Protein AF-A0A838HXJ4-F1 (afdb_monomer)

Solvent-accessible surface area (backbone atoms only — not comparable to full-atom values): 2896 Å² total; per-residue (Å²): 138,86,84,58,66,45,80,40,70,52,98,91,38,83,72,47,72,48,39,59,64,58,56,52,48,54,53,49,56,53,52,51,54,54,50,48,57,53,48,50,65,71,68,63,79,124

Structure (mmCIF, N/CA/C/O backbone):
data_AF-A0A838HXJ4-F1
#
_entry.id   AF-A0A838HXJ4-F1
#
loop_
_atom_site.group_PDB
_atom_site.id
_atom_site.type_symbol
_atom_site.label_atom_id
_atom_site.label_alt_id
_atom_site.label_comp_id
_atom_site.label_asym_id
_atom_site.label_entity_id
_atom_site.label_seq_id
_atom_site.pdbx_PDB_ins_code
_atom_site.Cartn_x
_atom_site.Cartn_y
_atom_site.Cartn_z
_atom_site.occupancy
_atom_site.B_iso_or_equiv
_atom_site.auth_seq_id
_atom_site.auth_comp_id
_atom_site.auth_asym_id
_atom_site.auth_atom_id
_atom_site.pdbx_PDB_model_num
ATOM 1 N N . ARG A 1 1 ? 16.023 -19.925 3.435 1.00 79.62 1 ARG A N 1
ATOM 2 C CA . ARG A 1 1 ? 16.457 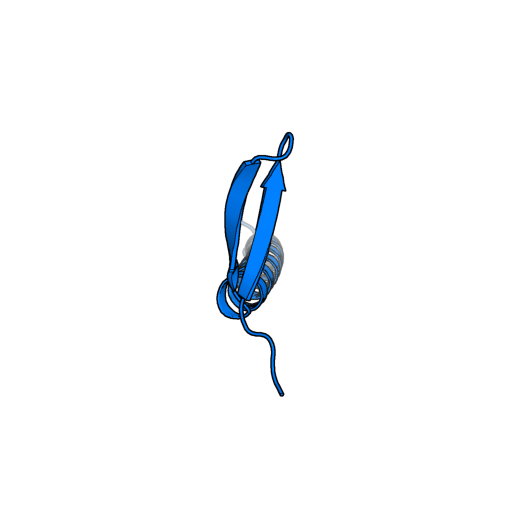-18.631 2.841 1.00 79.62 1 ARG A CA 1
ATOM 3 C C . ARG A 1 1 ? 15.239 -17.706 2.825 1.00 79.62 1 ARG A C 1
ATOM 5 O O . ARG A 1 1 ? 14.201 -18.169 2.383 1.00 79.62 1 ARG A O 1
ATOM 12 N N . ARG A 1 2 ? 15.304 -16.487 3.384 1.00 86.25 2 ARG A N 1
ATOM 13 C CA . ARG A 1 2 ? 14.155 -15.553 3.445 1.00 86.25 2 ARG A CA 1
ATO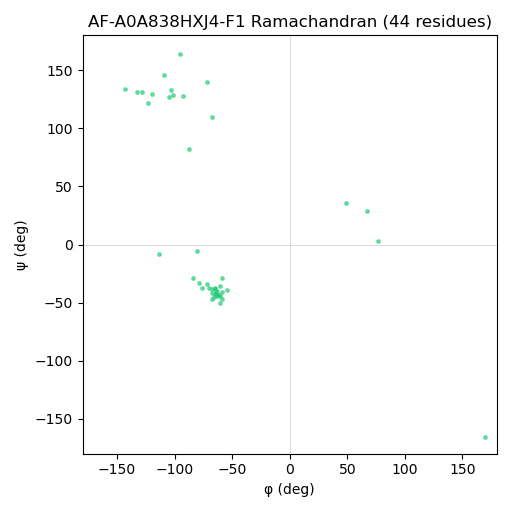M 14 C C . ARG A 1 2 ? 14.316 -14.456 2.394 1.00 86.25 2 ARG A C 1
ATOM 16 O O . ARG A 1 2 ? 15.397 -13.879 2.305 1.00 86.25 2 ARG A O 1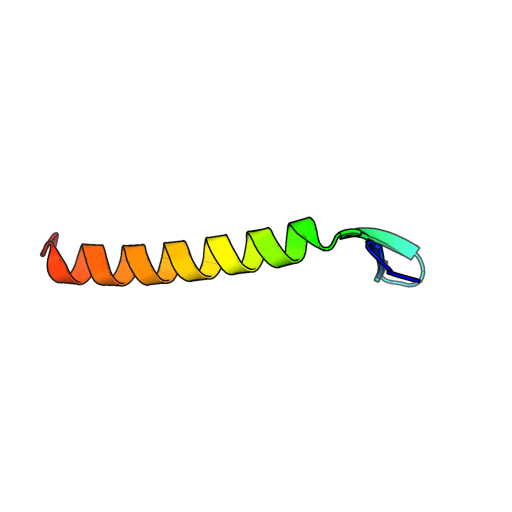
ATOM 23 N N . ILE A 1 3 ? 13.262 -14.174 1.637 1.00 85.19 3 ILE A N 1
ATOM 24 C CA . ILE A 1 3 ? 13.194 -13.043 0.704 1.00 85.19 3 ILE A CA 1
ATOM 25 C C . ILE A 1 3 ? 12.574 -11.872 1.472 1.00 85.19 3 ILE A C 1
ATOM 27 O O . ILE A 1 3 ? 11.556 -12.053 2.131 1.00 85.19 3 ILE A O 1
ATOM 31 N N . ARG A 1 4 ? 13.227 -10.706 1.465 1.00 91.75 4 ARG A N 1
ATOM 32 C CA . ARG A 1 4 ? 12.775 -9.505 2.202 1.00 91.75 4 ARG A CA 1
ATOM 33 C C . ARG A 1 4 ? 12.365 -8.352 1.295 1.00 91.75 4 ARG A C 1
ATOM 35 O O . ARG A 1 4 ? 11.877 -7.352 1.802 1.00 91.75 4 ARG A O 1
ATOM 42 N N . HIS A 1 5 ? 12.615 -8.500 0.001 1.00 95.12 5 HIS A N 1
ATOM 43 C CA . HIS A 1 5 ? 12.466 -7.470 -1.010 1.00 95.12 5 HIS A CA 1
ATOM 44 C C . HIS A 1 5 ? 11.938 -8.123 -2.281 1.00 95.12 5 HIS A C 1
ATOM 46 O O . HIS A 1 5 ? 12.442 -9.179 -2.677 1.00 95.12 5 HIS A O 1
ATOM 52 N N . VAL A 1 6 ? 10.938 -7.502 -2.891 1.00 94.88 6 VAL A N 1
ATOM 53 C CA . VAL A 1 6 ? 10.292 -7.942 -4.125 1.00 94.88 6 VAL A CA 1
ATOM 54 C C . VAL A 1 6 ? 10.397 -6.796 -5.135 1.00 94.88 6 VAL A C 1
ATOM 56 O O . VAL A 1 6 ? 9.956 -5.691 -4.820 1.00 94.88 6 VAL A O 1
ATOM 59 N N . PRO A 1 7 ? 11.011 -7.005 -6.312 1.00 96.44 7 PRO A N 1
ATOM 60 C CA . PRO A 1 7 ? 11.069 -5.976 -7.343 1.00 96.44 7 PRO A CA 1
ATOM 61 C C . PRO A 1 7 ? 9.691 -5.781 -7.986 1.00 96.44 7 PRO A C 1
ATOM 63 O O . PRO A 1 7 ? 8.990 -6.752 -8.266 1.00 96.44 7 PRO A O 1
ATOM 66 N N . VAL A 1 8 ? 9.336 -4.526 -8.249 1.00 96.75 8 VAL A N 1
ATOM 67 C CA . VAL A 1 8 ? 8.139 -4.131 -8.999 1.00 96.75 8 VAL A CA 1
ATOM 68 C C . VAL A 1 8 ? 8.582 -3.687 -10.383 1.00 96.75 8 VAL A C 1
ATOM 70 O O . VAL A 1 8 ? 9.479 -2.852 -10.510 1.00 96.75 8 VAL A O 1
ATOM 73 N N . VAL A 1 9 ? 7.979 -4.271 -11.414 1.00 97.75 9 VAL A N 1
ATOM 74 C CA . VAL A 1 9 ? 8.298 -3.996 -12.817 1.00 97.75 9 VAL A CA 1
ATOM 75 C C . VAL A 1 9 ? 7.049 -3.455 -13.499 1.00 97.75 9 VAL A C 1
ATOM 77 O O . VAL A 1 9 ? 5.991 -4.072 -13.405 1.00 97.75 9 VAL A O 1
ATOM 80 N N . GLU A 1 10 ? 7.195 -2.334 -14.198 1.00 97.75 10 GLU A N 1
ATOM 81 C CA . GLU A 1 10 ? 6.151 -1.688 -14.994 1.00 97.75 10 GLU A CA 1
ATOM 82 C C . GLU A 1 10 ? 6.702 -1.440 -16.402 1.00 97.75 10 GLU A C 1
ATOM 84 O O . GLU A 1 10 ? 7.843 -1.004 -16.562 1.00 97.75 10 GLU A O 1
ATOM 89 N N . ASP A 1 11 ? 5.946 -1.827 -17.432 1.00 96.44 11 ASP A N 1
ATOM 90 C CA . ASP A 1 11 ? 6.358 -1.745 -18.843 1.00 96.44 11 ASP A CA 1
ATOM 91 C C . ASP A 1 11 ? 7.752 -2.329 -19.139 1.00 96.44 11 ASP A C 1
ATOM 93 O O . ASP A 1 11 ? 8.518 -1.816 -19.955 1.00 96.44 11 ASP A O 1
ATOM 97 N N . GLY A 1 12 ? 8.113 -3.410 -18.443 1.00 96.25 12 GLY A N 1
ATOM 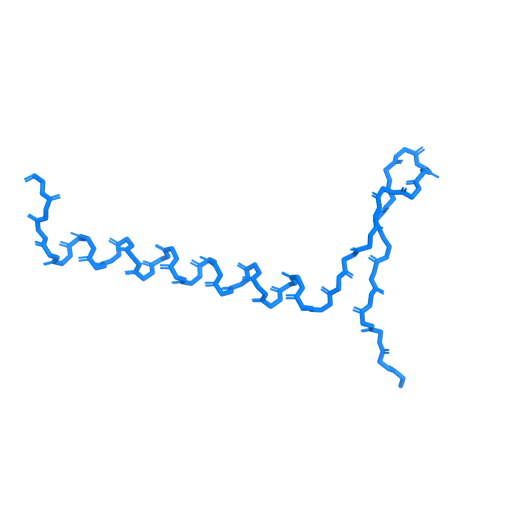98 C CA . GLY A 1 12 ? 9.415 -4.069 -18.588 1.00 96.25 12 GLY A CA 1
ATOM 99 C C . GLY A 1 12 ? 10.587 -3.349 -17.911 1.00 96.25 12 GLY A C 1
ATOM 100 O O . GLY A 1 12 ? 11.715 -3.833 -17.994 1.00 96.25 12 GLY A O 1
ATOM 101 N N . HIS A 1 13 ? 10.339 -2.245 -17.205 1.00 95.94 13 HIS A N 1
ATOM 102 C CA . HIS A 1 13 ? 11.341 -1.478 -16.470 1.00 95.94 13 HIS A CA 1
ATOM 103 C C . HIS A 1 13 ? 11.160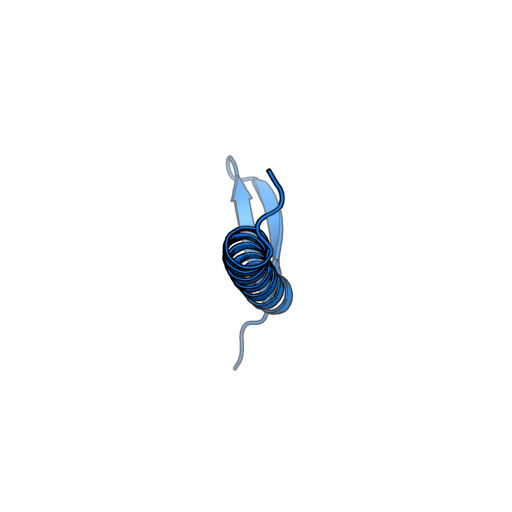 -1.648 -14.959 1.00 95.94 13 HIS A C 1
ATOM 105 O O . HIS A 1 13 ? 10.047 -1.791 -14.457 1.00 95.94 13 HIS A O 1
ATOM 111 N N . LEU A 1 14 ? 12.265 -1.639 -14.208 1.00 97.06 14 LEU A N 1
ATOM 112 C CA . LEU A 1 14 ? 12.211 -1.678 -12.747 1.00 97.06 14 LEU A CA 1
ATOM 113 C C . LEU A 1 14 ? 11.602 -0.369 -12.224 1.00 97.06 14 LEU A C 1
ATOM 115 O O . LEU A 1 14 ? 12.255 0.671 -12.266 1.00 97.06 14 LEU A O 1
ATOM 119 N N . ALA A 1 15 ? 10.383 -0.448 -11.699 1.00 97.44 15 ALA A N 1
ATOM 120 C CA . ALA A 1 15 ? 9.675 0.674 -11.091 1.00 97.44 15 ALA A CA 1
ATOM 121 C C . ALA A 1 15 ? 10.082 0.882 -9.622 1.00 97.44 15 ALA A C 1
ATOM 123 O O . ALA A 1 15 ? 10.072 2.005 -9.123 1.00 97.44 15 ALA A O 1
ATOM 124 N N . GLY A 1 16 ? 10.480 -0.186 -8.919 1.00 96.88 16 GLY A N 1
ATOM 125 C CA . GLY A 1 16 ? 10.930 -0.081 -7.531 1.00 96.88 16 GLY A CA 1
ATOM 126 C C . GLY A 1 16 ? 11.095 -1.418 -6.817 1.00 96.88 16 GLY A C 1
ATOM 127 O O . GLY A 1 16 ? 11.122 -2.482 -7.434 1.00 96.88 16 GLY A O 1
ATOM 128 N N . ILE A 1 17 ? 11.219 -1.360 -5.490 1.00 97.19 17 ILE A N 1
ATOM 129 C CA . ILE A 1 17 ? 11.334 -2.527 -4.611 1.00 97.19 17 ILE A CA 1
ATOM 130 C C . ILE A 1 17 ? 10.368 -2.354 -3.443 1.00 97.19 17 ILE A C 1
ATOM 132 O O . ILE A 1 17 ? 10.390 -1.325 -2.778 1.00 97.19 17 ILE A O 1
ATOM 136 N N . VAL A 1 18 ? 9.584 -3.392 -3.161 1.00 96.44 18 VAL A N 1
ATOM 137 C CA . VAL A 1 18 ? 8.741 -3.487 -1.966 1.00 96.44 18 VAL A CA 1
ATOM 138 C C . VAL A 1 18 ? 9.426 -4.391 -0.952 1.00 96.44 18 VAL A C 1
ATOM 140 O O . VAL A 1 18 ? 9.835 -5.510 -1.274 1.00 96.44 18 VAL A O 1
ATOM 143 N N . SER A 1 19 ? 9.563 -3.920 0.280 1.00 96.19 19 SER A N 1
ATOM 144 C CA . SER A 1 19 ? 10.087 -4.694 1.397 1.00 96.19 19 SER A CA 1
ATOM 145 C C . SER A 1 19 ? 8.971 -5.337 2.223 1.00 96.19 19 SER A C 1
ATOM 147 O O . SER A 1 19 ? 7.811 -4.933 2.184 1.00 96.19 19 SER A O 1
ATOM 149 N N . ILE A 1 20 ? 9.333 -6.319 3.053 1.00 93.56 20 ILE A N 1
ATOM 150 C CA . ILE A 1 20 ? 8.414 -6.843 4.077 1.00 93.56 20 ILE A CA 1
ATOM 151 C C . ILE A 1 20 ? 7.954 -5.751 5.062 1.00 93.56 20 ILE A C 1
ATOM 153 O O . ILE A 1 20 ? 6.852 -5.841 5.593 1.00 93.56 20 ILE A O 1
ATOM 157 N N . GLY A 1 21 ? 8.773 -4.719 5.297 1.00 94.12 21 GLY A N 1
ATOM 158 C CA . GLY A 1 21 ? 8.414 -3.596 6.164 1.00 94.12 21 GLY A CA 1
ATOM 159 C C . GLY A 1 21 ? 7.287 -2.749 5.580 1.00 94.12 21 GLY A C 1
ATOM 160 O O . GLY A 1 21 ? 6.388 -2.364 6.317 1.00 94.12 21 GLY A O 1
ATOM 161 N N . ASP A 1 22 ? 7.285 -2.545 4.262 1.00 94.44 22 ASP A N 1
ATOM 162 C CA . ASP A 1 22 ? 6.240 -1.782 3.568 1.00 94.44 22 ASP A CA 1
ATOM 163 C C . ASP A 1 22 ? 4.883 -2.491 3.658 1.00 94.44 22 ASP A C 1
ATOM 165 O O . ASP A 1 22 ? 3.861 -1.856 3.902 1.00 94.44 22 ASP A O 1
ATOM 169 N N . VAL A 1 23 ? 4.880 -3.826 3.558 1.00 90.75 23 VAL A N 1
ATOM 170 C CA . VAL A 1 23 ? 3.668 -4.647 3.724 1.00 90.75 23 VAL A CA 1
ATOM 171 C C . VAL A 1 23 ? 3.132 -4.567 5.153 1.00 90.75 23 VAL A C 1
ATOM 173 O O . VAL A 1 23 ? 1.932 -4.401 5.358 1.00 90.75 23 VAL A O 1
ATO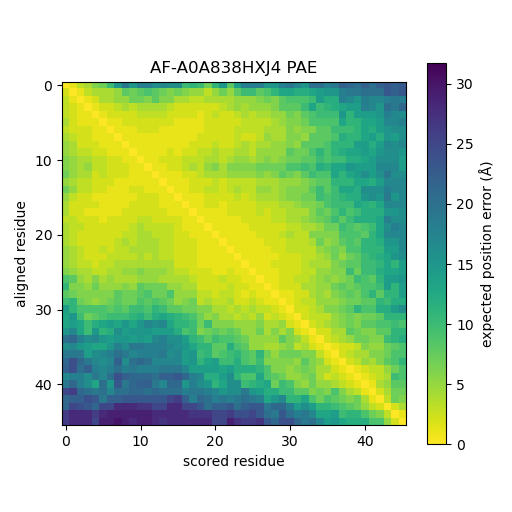M 176 N N . VAL A 1 24 ? 4.015 -4.682 6.151 1.00 93.56 24 VAL A N 1
ATOM 177 C CA . VAL A 1 24 ? 3.621 -4.568 7.563 1.00 93.56 24 VAL A CA 1
ATOM 178 C C . VAL A 1 24 ? 3.070 -3.175 7.855 1.00 93.56 24 VAL A C 1
ATOM 180 O O . VAL A 1 24 ? 2.025 -3.071 8.489 1.00 93.56 24 VAL A O 1
ATOM 183 N N . LYS A 1 25 ? 3.732 -2.126 7.354 1.00 91.38 25 LYS A N 1
ATOM 184 C CA . LYS A 1 25 ? 3.290 -0.741 7.511 1.00 91.38 25 LYS A CA 1
ATOM 185 C C . LYS A 1 25 ? 1.910 -0.519 6.890 1.00 91.38 25 LYS A C 1
ATOM 187 O O . LYS A 1 25 ? 1.018 -0.076 7.592 1.00 91.38 25 LYS A O 1
ATOM 192 N N . SER A 1 26 ? 1.704 -0.930 5.636 1.00 89.88 26 SER A N 1
ATOM 193 C CA . SER A 1 26 ? 0.399 -0.812 4.964 1.00 89.88 26 SER A CA 1
ATOM 194 C C . SER A 1 26 ? -0.726 -1.463 5.769 1.00 89.88 26 SER A C 1
ATOM 196 O O . SER A 1 26 ? -1.824 -0.927 5.850 1.00 89.88 26 SER A O 1
ATOM 198 N N . ARG A 1 27 ? -0.454 -2.614 6.398 1.00 85.75 27 ARG A N 1
ATOM 199 C CA . ARG A 1 27 ? -1.443 -3.316 7.220 1.00 85.75 27 ARG A CA 1
ATOM 200 C C . ARG A 1 27 ? -1.727 -2.615 8.548 1.00 85.75 27 ARG A C 1
ATOM 202 O O . ARG A 1 27 ? -2.842 -2.707 9.045 1.00 85.75 27 ARG A O 1
ATOM 209 N N . MET A 1 28 ? -0.724 -1.970 9.138 1.00 8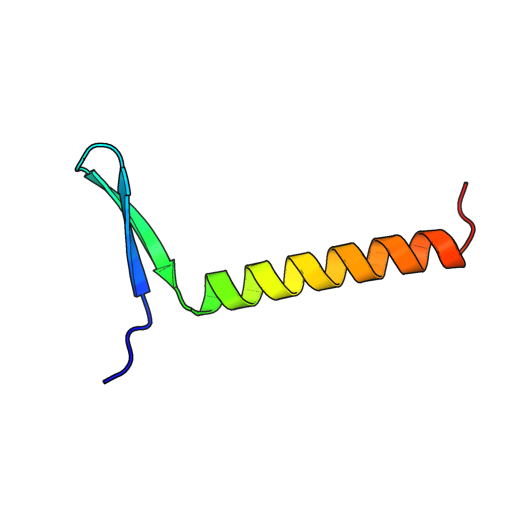7.50 28 MET A N 1
ATOM 210 C CA . MET A 1 28 ? -0.908 -1.144 10.333 1.00 87.50 28 MET A CA 1
ATOM 211 C C . MET A 1 28 ? -1.734 0.097 10.000 1.00 87.50 28 MET A C 1
ATOM 213 O O . MET A 1 28 ? -2.719 0.338 10.685 1.00 87.50 28 MET A O 1
ATOM 217 N N . ASP A 1 29 ? -1.400 0.790 8.909 1.00 88.19 29 ASP A N 1
ATOM 218 C C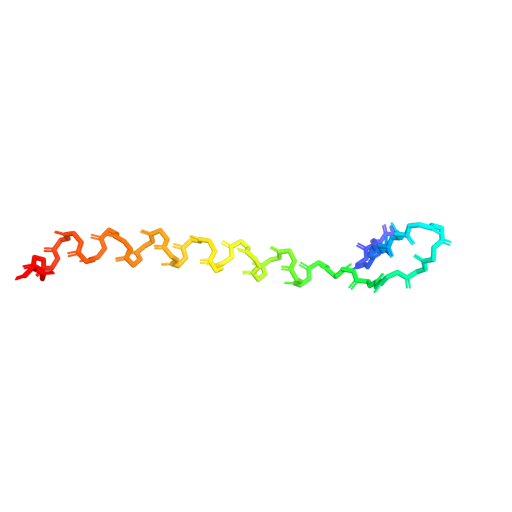A . ASP A 1 29 ? -2.123 1.976 8.440 1.00 88.19 29 ASP A CA 1
ATOM 219 C C . ASP A 1 29 ? -3.612 1.645 8.156 1.00 88.19 29 ASP A C 1
ATOM 221 O O . ASP A 1 29 ? -4.505 2.395 8.550 1.00 88.19 29 ASP A O 1
ATOM 225 N N . GLU A 1 30 ? -3.907 0.485 7.545 1.00 81.06 30 GLU A N 1
ATOM 226 C CA . GLU A 1 30 ? -5.282 -0.022 7.351 1.00 81.06 30 GLU A CA 1
ATOM 227 C C . GLU A 1 30 ? -6.041 -0.211 8.676 1.00 81.06 30 GLU A C 1
ATOM 229 O O . GLU A 1 30 ? -7.192 0.210 8.800 1.00 81.06 30 GLU A O 1
ATOM 234 N N . LEU A 1 31 ? -5.405 -0.847 9.667 1.00 76.94 31 LEU A N 1
ATOM 235 C CA . LEU A 1 31 ? -6.019 -1.124 10.970 1.00 76.94 31 LEU A CA 1
ATOM 236 C C . LEU A 1 31 ? -6.226 0.147 11.796 1.00 76.94 31 LEU A C 1
ATOM 238 O O . LEU A 1 31 ? -7.223 0.261 12.505 1.00 76.94 31 LEU A O 1
ATOM 242 N N . GLU A 1 32 ? -5.288 1.087 11.720 1.00 78.94 32 GLU A N 1
ATOM 243 C CA . GLU A 1 32 ? -5.369 2.370 12.414 1.00 78.94 32 GLU A CA 1
ATOM 244 C C . GLU A 1 32 ? -6.504 3.219 11.826 1.00 78.94 32 GLU A C 1
ATOM 246 O O . GLU A 1 32 ? -7.332 3.726 12.576 1.00 78.94 32 GLU A O 1
ATOM 251 N N . THR A 1 33 ? -6.652 3.230 10.496 1.00 75.75 33 THR A N 1
ATOM 252 C CA . THR A 1 33 ? -7.778 3.888 9.808 1.00 75.75 33 THR A CA 1
ATOM 253 C C . THR A 1 33 ? -9.133 3.284 10.208 1.00 75.75 33 THR A C 1
ATOM 255 O O . THR A 1 33 ? -10.101 4.005 10.460 1.00 75.75 33 THR A O 1
ATOM 258 N N . GLU A 1 34 ? -9.234 1.951 10.285 1.00 68.00 34 GLU A N 1
ATOM 259 C CA . GLU A 1 34 ? -10.465 1.278 10.726 1.00 68.00 34 GLU A CA 1
ATOM 260 C C . GLU A 1 34 ? -10.785 1.610 12.194 1.00 68.00 34 GLU A C 1
ATOM 262 O O . GLU A 1 34 ? -11.931 1.928 12.525 1.00 68.00 34 GLU A O 1
ATOM 267 N N . ALA A 1 35 ? -9.771 1.613 13.063 1.00 70.75 35 ALA A N 1
ATOM 268 C CA . ALA A 1 35 ? -9.917 1.975 14.469 1.00 70.75 35 ALA A CA 1
ATOM 269 C C . ALA A 1 35 ? -10.337 3.443 14.664 1.00 70.75 35 ALA A C 1
ATOM 271 O O . ALA A 1 35 ? -11.223 3.709 15.478 1.00 70.75 35 ALA A O 1
ATOM 272 N N . GLU A 1 36 ? -9.764 4.377 13.901 1.00 72.56 36 GLU A N 1
ATOM 273 C CA . GLU A 1 36 ? -10.159 5.791 13.899 1.00 72.56 36 GLU A CA 1
ATOM 274 C C . GLU A 1 36 ? -11.623 5.960 13.478 1.00 72.56 36 GLU A C 1
ATOM 276 O O . GLU A 1 36 ? -12.387 6.631 14.169 1.00 72.56 36 GLU A O 1
ATOM 281 N N . SER A 1 37 ? -12.066 5.265 12.423 1.00 68.31 37 SER A N 1
ATOM 282 C CA . SER A 1 37 ? -13.460 5.348 11.959 1.00 68.31 37 SER A CA 1
ATOM 283 C C . SER A 1 37 ? -14.481 4.891 13.013 1.00 68.31 37 SER A C 1
ATOM 285 O O . SER A 1 37 ? -15.561 5.472 13.150 1.00 68.31 37 SER A O 1
ATOM 287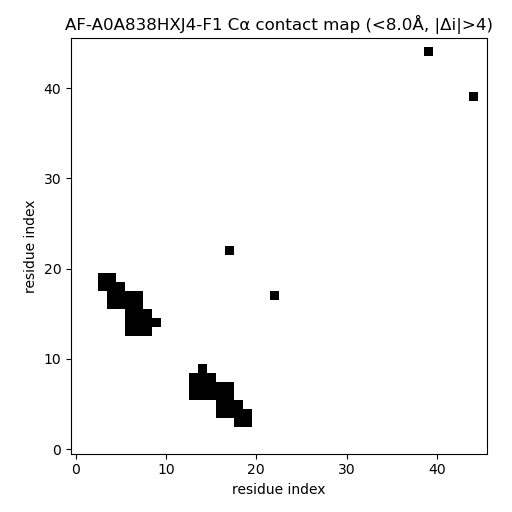 N N . LEU A 1 38 ? -14.129 3.871 13.804 1.00 69.38 38 LEU A N 1
ATOM 288 C CA . LEU A 1 38 ? -14.956 3.384 14.907 1.00 69.38 38 LEU A CA 1
ATOM 289 C C . LEU A 1 38 ? -14.892 4.317 16.121 1.00 69.38 38 LEU A C 1
ATOM 291 O O . LEU A 1 38 ? -15.907 4.523 16.788 1.00 69.38 38 LEU A O 1
ATOM 295 N N . HIS A 1 39 ? -13.726 4.897 16.406 1.00 69.94 39 HIS A N 1
ATOM 296 C CA . HIS A 1 39 ? -13.559 5.880 17.472 1.00 69.94 39 HIS A CA 1
ATOM 297 C C . HIS A 1 39 ? -14.381 7.151 17.207 1.00 69.94 39 HIS A C 1
ATOM 299 O O . HIS A 1 39 ? -15.080 7.623 18.106 1.00 69.94 39 HIS A O 1
ATOM 305 N N . ASP A 1 40 ? -14.378 7.664 15.977 1.00 66.06 40 ASP A N 1
ATOM 306 C CA . ASP A 1 40 ? -15.167 8.837 15.584 1.00 66.06 40 ASP A CA 1
ATOM 307 C C . ASP A 1 40 ? -16.676 8.564 15.661 1.00 66.06 40 ASP A C 1
ATOM 309 O O . ASP A 1 40 ? -17.446 9.399 16.143 1.00 66.06 40 ASP A O 1
ATOM 313 N N . TYR A 1 41 ? -17.107 7.351 15.296 1.00 61.50 41 TYR A N 1
ATOM 314 C CA . TYR A 1 41 ? -18.496 6.917 15.468 1.00 61.50 41 TYR A CA 1
ATOM 315 C C . TYR A 1 41 ? -18.923 6.869 16.946 1.00 61.50 41 TYR A C 1
ATOM 317 O O . TYR A 1 41 ? -20.039 7.262 17.286 1.00 61.50 41 TYR A O 1
ATOM 325 N N . VAL A 1 42 ? -18.041 6.407 17.839 1.00 69.69 42 VAL A N 1
ATOM 326 C CA . VAL A 1 42 ? -18.331 6.285 19.279 1.00 69.69 42 VAL A CA 1
ATOM 327 C C . VAL A 1 42 ? -18.230 7.627 20.012 1.00 69.69 42 VAL A C 1
ATOM 329 O O . VAL A 1 42 ? -18.983 7.859 20.957 1.00 69.69 42 VAL A O 1
ATOM 332 N N . THR A 1 43 ? -17.337 8.524 19.588 1.00 75.81 43 THR A N 1
ATOM 333 C CA . THR A 1 43 ? -17.158 9.846 20.215 1.00 75.81 43 THR A CA 1
ATOM 334 C C . THR A 1 43 ? -18.183 10.892 19.769 1.00 75.81 43 THR A C 1
ATOM 336 O O . THR A 1 43 ? -18.247 11.961 20.371 1.00 75.81 43 THR A O 1
ATOM 339 N N . GLY A 1 44 ? -19.051 10.572 18.800 1.00 59.19 44 GLY A N 1
ATOM 340 C CA . GLY A 1 44 ? -20.263 11.348 18.511 1.00 59.19 44 GLY A CA 1
ATOM 341 C C . GLY A 1 44 ? -20.006 12.749 17.950 1.00 59.19 44 GLY A C 1
ATOM 342 O O . GLY A 1 44 ? -20.814 13.648 18.174 1.00 59.19 44 GLY A O 1
ATOM 343 N N . SER A 1 45 ? -18.896 12.943 17.239 1.00 57.16 45 SER A N 1
ATOM 344 C CA . SER A 1 45 ? -18.526 14.235 16.651 1.00 57.16 45 SER A CA 1
ATOM 345 C C . SER A 1 45 ? -19.148 14.390 15.255 1.00 57.16 45 SER A C 1
ATOM 347 O O . SER A 1 45 ? -18.495 14.117 14.252 1.00 57.16 45 SER A O 1
ATOM 349 N N . TYR A 1 46 ? -20.418 14.801 15.202 1.00 51.03 46 TYR A N 1
ATOM 350 C CA . TYR A 1 46 ? -21.022 15.485 14.047 1.00 51.03 46 TYR A CA 1
ATOM 351 C C . TYR A 1 46 ? -21.245 16.958 14.389 1.00 51.03 46 TYR A C 1
ATOM 353 O O . TYR A 1 46 ? -21.603 17.238 15.557 1.00 51.03 46 TYR A O 1
#

Radius of gyration: 17.14 Å; Cα contacts (8 Å, |Δi|>4): 25; chains: 1; bounding box: 38×34×39 Å

Secondary structure (DSSP, 8-state):
----EEEEEETTEEEEEEEHHHHHHHHHHHHHHHHHHHHHHHHT--

Foldseek 3Di:
DDDFWDFDDDPNHGPDIDGPVNVVVVVVVVVVVVVVVVVCVVVVDD

Sequence (46 aa):
RRIRHVPVVEDGHLAGIVSIGDVVKSRMDELETEAESLHDYVTGSY

pLDDT: mean 84.19, std 13.12, range [51.03, 97.75]

Mean predicted aligned error: 8.17 Å